Protein AF-A0A0L7KZE0-F1 (afdb_monomer_lite)

Secondary structure (DSSP, 8-state):
--HHHHHHHHHHHHHHHHHHHHHHHHHHHHHHHHHHHHHHHHHHHHTTTSSSTTGGGSS--BTTTTB--TTHHHHHHHHHHHHHHHHHHHHHHHHHHHHHHHHHHHHHHHHHHHHHHHHHHHHHHHSGGGSTT--PPP---

Foldseek 3Di:
DPPVVVLVVQLVVLVVQLVVLVVQLVVLVVQLCCLVVVLVVQQVVVCVPPVGPVVVLVDQPDPPVRDRSPCVVVVSVVSNVVSVVSSVVSVVSNVVSVVSNVVSVVVVVVVVVVVVVVVVVVVVVPDPVVVPPPDDDDDDD

Sequence (141 aa):
MFVYTATDSSFLSAFMEAVGCVVLCALAVSAAVIVTLGFMNWCQVIVMRFPSCEDAAGQDIDKKDKISTSSFYIEIGSVQFGAWASFATWVGLAVFSTLKVCRYHQLENIQVSMYRERQRLVNESGSPTAAEGRSTPPLAF

pLDDT: mean 79.88, std 15.05, range [42.09, 97.38]

Structure (mmCIF, N/CA/C/O backbone):
data_AF-A0A0L7KZE0-F1
#
_entry.id   AF-A0A0L7KZE0-F1
#
loop_
_atom_site.group_PDB
_atom_site.id
_atom_site.type_symbol
_atom_site.label_atom_id
_atom_site.label_alt_id
_atom_site.label_comp_id
_atom_site.label_asym_id
_atom_site.label_entity_id
_atom_site.label_seq_id
_atom_site.pdbx_PDB_ins_code
_atom_site.Cartn_x
_atom_site.Cartn_y
_atom_site.Cartn_z
_atom_site.occupancy
_atom_site.B_iso_or_equiv
_atom_site.auth_seq_id
_atom_site.auth_comp_id
_atom_site.auth_asym_id
_atom_site.auth_atom_id
_atom_site.pdbx_PDB_model_num
ATOM 1 N N . MET A 1 1 ? -35.326 4.196 20.171 1.00 42.09 1 MET A N 1
ATOM 2 C CA . MET A 1 1 ? -35.046 3.282 19.041 1.00 42.09 1 MET A CA 1
ATOM 3 C C . MET A 1 1 ? -33.948 3.793 18.088 1.00 42.09 1 MET A C 1
ATOM 5 O O . MET A 1 1 ? -33.783 3.210 17.037 1.00 42.09 1 MET A O 1
ATOM 9 N N . PHE A 1 2 ? -33.158 4.824 18.435 1.00 46.28 2 PHE A N 1
ATOM 10 C CA . PHE A 1 2 ? -32.080 5.336 17.559 1.00 46.28 2 PHE A CA 1
ATOM 11 C C . PHE A 1 2 ? -30.661 4.888 17.957 1.00 46.28 2 PHE A C 1
ATOM 13 O O . PHE A 1 2 ? -29.754 4.927 17.135 1.00 46.28 2 PHE A O 1
ATOM 20 N N . VAL A 1 3 ? -30.459 4.440 19.202 1.00 53.50 3 VAL A N 1
ATOM 21 C CA . VAL A 1 3 ? -29.119 4.101 19.718 1.00 53.50 3 VAL A CA 1
ATOM 22 C C . VAL A 1 3 ? -28.601 2.768 19.163 1.00 53.50 3 VAL A C 1
ATOM 24 O O . VAL A 1 3 ? -27.441 2.708 18.785 1.00 53.50 3 VAL A O 1
ATOM 27 N N . TYR A 1 4 ? -29.463 1.750 19.024 1.00 52.22 4 TYR A N 1
ATOM 28 C CA . TYR A 1 4 ? -29.083 0.434 18.478 1.00 52.22 4 TYR A CA 1
ATOM 29 C C . TYR A 1 4 ? -28.615 0.518 17.015 1.00 52.22 4 TYR A C 1
ATOM 31 O O . TYR A 1 4 ? -27.554 0.016 16.661 1.00 52.22 4 TYR A O 1
ATOM 39 N N . THR A 1 5 ? -29.347 1.255 16.174 1.00 52.56 5 THR A N 1
ATOM 40 C CA . THR A 1 5 ? -29.001 1.428 14.754 1.00 52.56 5 THR A CA 1
ATOM 41 C C . THR A 1 5 ? -27.677 2.177 14.557 1.00 52.56 5 THR A C 1
ATOM 43 O O . THR A 1 5 ? -26.962 1.905 13.594 1.00 52.56 5 THR A O 1
ATOM 46 N N . ALA A 1 6 ? -27.314 3.096 15.459 1.00 57.94 6 ALA A N 1
ATOM 47 C CA . ALA A 1 6 ? -26.064 3.854 15.369 1.00 57.94 6 ALA A CA 1
ATOM 48 C C . ALA A 1 6 ? -24.823 3.016 15.740 1.00 57.94 6 ALA A C 1
ATOM 50 O O . ALA A 1 6 ? -23.773 3.152 15.103 1.00 57.94 6 ALA A O 1
ATOM 51 N N . THR A 1 7 ? -24.935 2.131 16.737 1.00 60.00 7 THR A N 1
ATOM 52 C CA . THR A 1 7 ? -23.857 1.208 17.129 1.00 60.00 7 THR A CA 1
ATOM 53 C C . THR A 1 7 ? -23.633 0.115 16.088 1.00 60.00 7 THR A C 1
ATOM 55 O O . THR A 1 7 ? -22.490 -0.074 15.668 1.00 60.00 7 THR A O 1
ATOM 58 N N . ASP A 1 8 ? -24.703 -0.505 15.576 1.00 60.59 8 ASP A N 1
ATOM 59 C CA . ASP A 1 8 ? -24.611 -1.537 14.529 1.00 60.59 8 ASP A CA 1
ATOM 60 C C . ASP A 1 8 ? -23.996 -0.980 13.234 1.00 60.59 8 ASP A C 1
ATOM 62 O O . ASP A 1 8 ? -23.133 -1.606 12.614 1.00 60.59 8 ASP A O 1
ATOM 66 N N . SER A 1 9 ? -24.364 0.254 12.861 1.00 64.88 9 SER A N 1
ATOM 67 C CA . SER A 1 9 ? -23.802 0.937 11.685 1.00 64.88 9 SER A CA 1
ATOM 68 C C . SER A 1 9 ? -22.305 1.234 11.834 1.00 64.88 9 SER A C 1
ATOM 70 O O . SER A 1 9 ? -21.563 1.193 10.852 1.00 64.88 9 SER A O 1
ATOM 72 N N . SER A 1 10 ? -21.838 1.515 13.055 1.00 75.31 10 SER A N 1
ATOM 73 C CA . SER A 1 10 ? -20.428 1.829 13.322 1.00 75.31 10 SER A CA 1
ATOM 74 C C . SER A 1 10 ? -19.541 0.581 13.291 1.00 75.31 10 SER A C 1
ATOM 76 O O . SER A 1 10 ? -18.429 0.634 12.762 1.00 75.31 10 SER A O 1
ATOM 78 N N . PHE A 1 11 ? -20.039 -0.549 13.806 1.00 77.19 11 PHE A N 1
ATOM 79 C CA . PHE A 1 11 ? -19.333 -1.832 13.767 1.00 77.19 11 PHE A CA 1
ATOM 80 C C . PHE A 1 11 ? -19.233 -2.389 12.343 1.00 77.19 11 PHE A C 1
ATOM 82 O O . PHE A 1 11 ? -18.132 -2.699 11.890 1.00 77.19 11 PHE A O 1
ATOM 89 N N . LEU A 1 12 ? -20.353 -2.453 11.610 1.00 78.25 12 LEU A N 1
ATOM 90 C CA . LEU A 1 12 ? -20.367 -2.936 10.224 1.00 78.25 12 LEU A CA 1
ATOM 91 C C . LEU A 1 12 ? -19.482 -2.082 9.313 1.00 78.25 12 LEU A C 1
ATOM 93 O O . LEU A 1 12 ? -18.775 -2.625 8.469 1.00 78.25 12 LEU A O 1
ATOM 97 N N . SER A 1 13 ? -19.466 -0.762 9.511 1.00 82.81 13 SER A N 1
ATOM 98 C CA . SER A 1 13 ? -18.572 0.143 8.782 1.00 82.81 13 SER A CA 1
ATOM 99 C C . SER A 1 13 ? -17.094 -0.179 9.038 1.00 82.81 13 SER A C 1
ATOM 101 O O . SER A 1 13 ? -16.338 -0.372 8.089 1.00 82.81 13 SER A O 1
ATOM 103 N N . ALA A 1 14 ? -16.691 -0.338 10.305 1.00 84.12 14 ALA A N 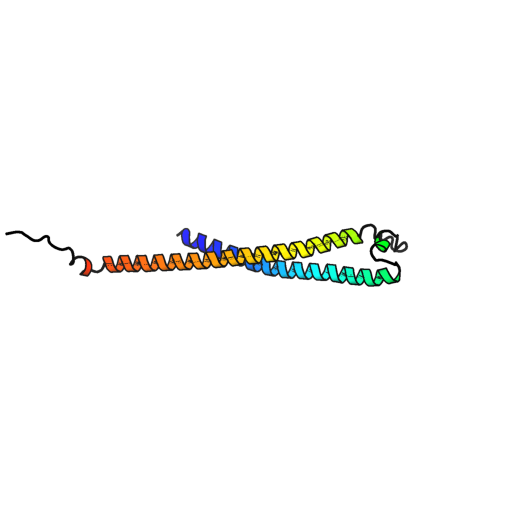1
ATOM 104 C CA . ALA A 1 14 ? -15.318 -0.714 10.652 1.00 84.12 14 ALA A CA 1
ATOM 105 C C . ALA A 1 14 ? -14.942 -2.114 10.127 1.00 84.12 14 ALA A C 1
ATOM 107 O O . ALA A 1 14 ? -13.828 -2.329 9.658 1.00 84.12 14 ALA A O 1
ATOM 108 N N . PHE A 1 15 ? -15.879 -3.063 10.145 1.00 82.19 15 PHE A N 1
ATOM 109 C CA . PHE A 1 15 ? -15.677 -4.395 9.579 1.00 82.19 15 PHE A CA 1
ATOM 110 C C . PHE A 1 15 ? -15.482 -4.355 8.055 1.00 82.19 15 PHE A C 1
ATOM 112 O O . PHE A 1 15 ? -14.531 -4.941 7.540 1.00 82.19 15 PHE A O 1
ATOM 119 N N . MET A 1 16 ? -16.333 -3.623 7.331 1.00 87.12 16 MET A N 1
ATOM 120 C CA . MET A 1 16 ? -16.205 -3.443 5.880 1.00 87.12 16 MET A CA 1
ATOM 121 C C . MET A 1 16 ? -14.905 -2.723 5.510 1.00 87.12 16 MET A C 1
ATOM 123 O O . MET A 1 16 ? -14.266 -3.082 4.524 1.00 87.12 16 MET A O 1
ATOM 127 N N . GLU A 1 17 ? -14.478 -1.756 6.323 1.00 88.88 17 GLU A N 1
ATOM 128 C CA . GLU A 1 17 ? -13.183 -1.089 6.186 1.00 88.88 17 GLU A CA 1
ATOM 129 C C . GLU A 1 17 ? -12.023 -2.081 6.371 1.00 88.88 17 GLU A C 1
ATOM 131 O O . GLU A 1 17 ? -11.093 -2.087 5.567 1.00 88.88 17 GLU A O 1
ATOM 136 N N . ALA A 1 18 ? -12.090 -2.976 7.365 1.00 87.69 18 ALA A N 1
ATOM 137 C CA . ALA A 1 18 ? -11.085 -4.024 7.563 1.00 87.69 18 ALA A CA 1
ATOM 138 C C . ALA A 1 18 ? -11.014 -4.995 6.370 1.00 87.69 18 ALA A C 1
ATOM 140 O O . ALA A 1 18 ? -9.927 -5.247 5.848 1.00 87.69 18 ALA A O 1
ATOM 141 N N . VAL A 1 19 ? -12.161 -5.498 5.897 1.00 90.81 19 VAL A N 1
ATOM 142 C CA . VAL A 1 19 ? -12.239 -6.388 4.722 1.00 90.81 19 VAL A CA 1
ATOM 143 C C . VAL A 1 19 ? -11.707 -5.684 3.471 1.00 90.81 19 VAL A C 1
ATOM 145 O O . VAL A 1 19 ? -10.905 -6.258 2.733 1.00 90.81 19 VAL A O 1
ATOM 148 N N . GLY A 1 20 ? -12.092 -4.422 3.261 1.00 92.25 20 GLY A N 1
ATOM 149 C CA . GLY A 1 20 ? -11.595 -3.594 2.166 1.00 92.25 20 GLY A CA 1
ATOM 150 C C . GLY A 1 20 ? -10.076 -3.423 2.210 1.00 92.25 20 GLY A C 1
ATOM 151 O O . GLY A 1 20 ? -9.415 -3.613 1.191 1.00 92.25 20 GLY A O 1
ATOM 152 N N . CYS A 1 21 ? -9.505 -3.160 3.390 1.00 93.00 21 CYS A N 1
ATOM 153 C CA . CYS A 1 21 ? -8.055 -3.061 3.560 1.00 93.00 21 CYS A CA 1
ATOM 154 C C . CYS A 1 21 ? -7.343 -4.374 3.213 1.00 93.00 21 CYS A C 1
ATOM 156 O O . CYS A 1 21 ? -6.299 -4.334 2.574 1.00 93.00 21 CYS A O 1
ATOM 158 N N . VAL A 1 22 ? -7.899 -5.539 3.568 1.00 91.38 22 VAL A N 1
ATOM 159 C CA . VAL A 1 22 ? -7.303 -6.844 3.217 1.00 91.38 22 VAL A CA 1
ATOM 160 C C . VAL A 1 22 ? -7.276 -7.057 1.703 1.00 91.38 22 VAL A C 1
ATOM 162 O O . VAL A 1 22 ? -6.242 -7.444 1.155 1.00 91.38 22 VAL A O 1
ATOM 165 N N . VAL A 1 23 ? -8.384 -6.774 1.014 1.00 95.12 23 VAL A N 1
ATOM 166 C CA . VAL A 1 23 ? -8.460 -6.904 -0.450 1.00 95.12 23 VAL A CA 1
ATOM 167 C C . VAL A 1 23 ? -7.484 -5.941 -1.127 1.00 95.12 23 VAL A C 1
ATOM 169 O O . VAL A 1 23 ? -6.733 -6.345 -2.013 1.00 95.12 23 VAL A O 1
ATOM 172 N N . LEU A 1 24 ? -7.444 -4.682 -0.687 1.00 94.94 24 LEU A N 1
ATOM 173 C CA . LEU A 1 24 ? -6.547 -3.675 -1.253 1.00 94.94 24 LEU A CA 1
ATOM 174 C C . LEU A 1 24 ? -5.076 -3.963 -0.936 1.00 94.94 24 LEU A C 1
ATOM 176 O O . LEU A 1 24 ? -4.238 -3.762 -1.808 1.00 94.94 24 LEU A O 1
ATOM 180 N N . CYS A 1 25 ? -4.757 -4.526 0.232 1.00 95.94 25 CYS A N 1
ATOM 181 C CA . CYS A 1 25 ? -3.431 -5.069 0.534 1.00 95.94 25 CYS A CA 1
ATOM 182 C C . CYS A 1 25 ? -3.025 -6.151 -0.472 1.00 95.94 25 CYS A C 1
ATOM 184 O O . CYS A 1 25 ? -1.916 -6.099 -1.001 1.00 95.94 25 CYS A O 1
ATOM 186 N N . ALA A 1 26 ? -3.910 -7.117 -0.750 1.00 95.00 26 ALA A N 1
ATOM 187 C CA . ALA A 1 26 ? -3.638 -8.204 -1.691 1.00 95.00 26 ALA A CA 1
ATOM 188 C C . ALA A 1 26 ? -3.413 -7.679 -3.120 1.00 95.00 26 ALA A C 1
ATOM 190 O O . ALA A 1 26 ? -2.476 -8.093 -3.805 1.00 95.00 26 ALA A O 1
ATOM 191 N N . LEU A 1 27 ? -4.227 -6.715 -3.554 1.00 96.06 27 LEU A N 1
ATOM 192 C CA . LEU A 1 27 ? -4.054 -6.064 -4.850 1.00 96.06 27 LEU A CA 1
ATOM 193 C C . LEU A 1 27 ? -2.760 -5.240 -4.898 1.00 96.06 27 LEU A C 1
ATOM 195 O O . LEU A 1 27 ? -1.988 -5.388 -5.843 1.00 96.06 27 LEU A O 1
ATOM 199 N N . ALA A 1 28 ? -2.472 -4.439 -3.871 1.00 95.88 28 ALA A N 1
ATOM 200 C CA . ALA A 1 28 ? -1.275 -3.604 -3.807 1.00 95.88 28 ALA A CA 1
ATOM 201 C C . ALA A 1 28 ? 0.014 -4.437 -3.807 1.00 95.88 28 ALA A C 1
ATOM 203 O O . ALA A 1 28 ? 0.935 -4.122 -4.557 1.00 95.88 28 ALA A O 1
ATOM 204 N N . VAL A 1 29 ? 0.073 -5.533 -3.036 1.00 96.81 29 VAL A N 1
ATOM 205 C CA . VAL A 1 29 ? 1.244 -6.424 -3.050 1.00 96.81 29 VAL A CA 1
ATOM 206 C C . VAL A 1 29 ? 1.383 -7.138 -4.392 1.00 96.81 29 VAL A C 1
ATOM 208 O O . VAL A 1 29 ? 2.493 -7.246 -4.905 1.00 96.81 29 VAL A O 1
ATOM 211 N N . SER A 1 30 ? 0.276 -7.562 -5.014 1.00 96.75 30 SER A N 1
ATOM 212 C CA . SER A 1 30 ? 0.329 -8.175 -6.345 1.00 96.75 30 SER A CA 1
ATOM 213 C C . SER A 1 30 ? 0.867 -7.197 -7.393 1.00 96.75 30 SER A C 1
ATOM 215 O O . SER A 1 30 ? 1.755 -7.556 -8.162 1.00 96.75 30 SER A O 1
ATOM 217 N N . ALA A 1 31 ? 0.416 -5.939 -7.364 1.00 96.44 31 ALA A N 1
ATOM 218 C CA . ALA A 1 31 ? 0.903 -4.887 -8.244 1.00 96.44 31 ALA A CA 1
ATOM 219 C C . ALA A 1 31 ? 2.389 -4.591 -7.997 1.00 96.44 31 ALA A C 1
ATOM 221 O O . ALA A 1 31 ? 3.160 -4.534 -8.952 1.00 96.44 31 ALA A O 1
ATOM 222 N N . ALA A 1 32 ? 2.812 -4.477 -6.734 1.00 96.88 32 ALA A N 1
ATOM 223 C CA . ALA A 1 32 ? 4.214 -4.269 -6.376 1.00 96.88 32 ALA A CA 1
ATOM 224 C C . ALA A 1 32 ? 5.108 -5.398 -6.912 1.00 96.88 32 ALA A C 1
ATOM 226 O O . ALA A 1 32 ? 6.131 -5.132 -7.538 1.00 96.88 32 ALA A O 1
ATOM 227 N N . VAL A 1 33 ? 4.686 -6.657 -6.753 1.00 97.38 33 VAL A N 1
ATOM 228 C CA . VAL A 1 33 ? 5.415 -7.823 -7.271 1.00 97.38 33 VAL A CA 1
ATOM 229 C C . VAL A 1 33 ? 5.460 -7.823 -8.799 1.00 97.38 33 VAL A C 1
ATOM 231 O O . VAL A 1 33 ? 6.532 -8.030 -9.363 1.00 97.38 33 VAL A O 1
ATOM 234 N N . ILE A 1 34 ? 4.340 -7.559 -9.481 1.00 96.88 34 ILE A N 1
ATOM 235 C CA . ILE A 1 34 ? 4.290 -7.504 -10.952 1.00 96.88 34 ILE A CA 1
ATOM 236 C C . ILE A 1 34 ? 5.248 -6.436 -11.485 1.00 96.88 34 ILE A C 1
ATOM 238 O O . ILE A 1 34 ? 6.021 -6.717 -12.400 1.00 96.88 34 ILE A O 1
ATOM 242 N N . VAL A 1 35 ? 5.237 -5.233 -10.906 1.00 95.88 35 VAL A N 1
ATOM 243 C CA . VAL A 1 35 ? 6.113 -4.137 -11.340 1.00 95.88 35 VAL A CA 1
ATOM 244 C C . VAL A 1 35 ? 7.577 -4.479 -11.064 1.00 95.88 35 VAL A C 1
ATOM 246 O O . VAL A 1 35 ? 8.404 -4.360 -11.965 1.00 95.88 35 VAL A O 1
ATOM 249 N N . THR A 1 36 ? 7.913 -4.943 -9.857 1.00 95.25 36 THR A N 1
ATOM 250 C CA . THR A 1 36 ? 9.302 -5.264 -9.495 1.00 95.25 36 THR A CA 1
ATOM 251 C C . THR A 1 36 ? 9.857 -6.425 -10.326 1.00 95.25 36 THR A C 1
ATOM 253 O O . THR A 1 36 ? 10.964 -6.323 -10.854 1.00 95.25 36 THR A O 1
ATOM 256 N N . LEU A 1 37 ? 9.101 -7.513 -10.507 1.00 96.06 37 LEU A N 1
ATOM 257 C CA . LEU A 1 37 ? 9.540 -8.650 -11.327 1.00 96.06 37 LEU A CA 1
ATOM 258 C C . LEU A 1 37 ? 9.576 -8.307 -12.819 1.00 96.06 37 LEU A C 1
ATOM 260 O O . LEU A 1 37 ? 10.510 -8.705 -13.514 1.00 96.06 37 LEU A O 1
ATOM 264 N N . GLY A 1 38 ? 8.597 -7.545 -13.310 1.00 93.31 38 GLY A N 1
ATOM 265 C CA . GLY A 1 38 ? 8.577 -7.061 -14.688 1.00 93.31 38 GLY A CA 1
ATOM 266 C C . GLY A 1 38 ? 9.795 -6.194 -14.998 1.00 93.31 38 GLY A C 1
ATOM 267 O O . GLY A 1 38 ? 10.459 -6.400 -16.014 1.00 93.31 38 GLY A O 1
ATOM 268 N N . PHE A 1 39 ? 10.148 -5.292 -14.080 1.00 91.50 39 PHE A N 1
ATOM 269 C CA . PHE A 1 39 ? 11.339 -4.458 -14.194 1.00 91.50 39 PHE A CA 1
ATOM 270 C C . PHE A 1 39 ? 12.637 -5.273 -14.139 1.00 91.50 39 PHE A C 1
ATOM 272 O O . PHE A 1 39 ? 13.530 -5.052 -14.955 1.00 91.50 39 PHE A O 1
ATOM 279 N N . MET A 1 40 ? 12.729 -6.259 -13.240 1.00 92.25 40 MET A N 1
ATOM 280 C CA . MET A 1 40 ? 13.868 -7.185 -13.178 1.00 92.25 40 MET A CA 1
ATOM 281 C C . MET A 1 40 ? 14.046 -7.941 -14.498 1.00 92.25 40 MET A C 1
ATOM 283 O O . MET A 1 40 ? 15.150 -7.980 -15.034 1.00 92.25 40 MET A O 1
ATOM 287 N N . ASN A 1 41 ? 12.967 -8.495 -15.058 1.00 93.31 41 ASN A N 1
ATOM 288 C CA . ASN A 1 41 ? 13.021 -9.217 -16.328 1.00 93.31 41 ASN A CA 1
ATOM 289 C C . ASN A 1 41 ? 13.437 -8.308 -17.493 1.00 93.31 41 ASN A C 1
ATOM 291 O O . ASN A 1 41 ? 14.295 -8.676 -18.291 1.00 93.31 41 ASN A O 1
ATOM 295 N N . TRP A 1 42 ? 12.869 -7.102 -17.567 1.00 88.56 42 TRP A N 1
ATOM 296 C CA . TRP A 1 42 ? 13.266 -6.108 -18.563 1.00 88.56 42 TRP A CA 1
ATOM 297 C C . TRP A 1 42 ? 14.757 -5.760 -18.449 1.00 88.56 42 TRP A C 1
ATOM 299 O O . TRP A 1 42 ? 15.482 -5.809 -19.440 1.00 88.56 42 TRP A O 1
ATOM 309 N N . CYS A 1 43 ? 15.234 -5.505 -17.229 1.00 89.19 43 CYS A N 1
ATOM 310 C CA . CYS A 1 43 ? 16.633 -5.207 -16.938 1.00 89.19 43 CYS A CA 1
ATOM 311 C C . CYS A 1 43 ? 17.575 -6.334 -17.401 1.00 89.19 43 CYS A C 1
ATOM 313 O O . CYS A 1 43 ? 18.576 -6.060 -18.060 1.00 89.19 43 CYS A O 1
ATOM 315 N N . GLN A 1 44 ? 17.228 -7.602 -17.142 1.00 91.44 44 GLN A N 1
ATOM 316 C CA . GLN A 1 44 ? 18.025 -8.760 -17.576 1.00 91.44 44 GLN A CA 1
ATOM 317 C C . GLN A 1 44 ? 18.186 -8.834 -19.101 1.00 91.44 44 GLN A C 1
ATOM 319 O O . GLN A 1 44 ? 19.268 -9.148 -19.590 1.00 91.44 44 GLN A O 1
ATOM 324 N N . VAL A 1 45 ? 17.132 -8.522 -19.860 1.00 88.19 45 VAL A N 1
ATOM 325 C CA . VAL A 1 45 ? 17.178 -8.516 -21.333 1.00 88.19 45 VAL A CA 1
ATOM 326 C C . VAL A 1 45 ? 17.989 -7.330 -21.853 1.00 88.19 45 VAL A C 1
ATOM 328 O O . VAL A 1 45 ? 18.799 -7.468 -22.766 1.00 88.19 45 VAL A O 1
ATOM 331 N N . ILE A 1 46 ? 17.804 -6.158 -21.253 1.00 85.12 46 ILE A N 1
ATOM 332 C CA . ILE A 1 46 ? 18.463 -4.921 -21.671 1.00 85.12 46 ILE A CA 1
ATOM 333 C C . ILE A 1 46 ? 19.975 -4.958 -21.443 1.00 85.12 46 ILE A C 1
ATOM 335 O O . ILE A 1 46 ? 20.735 -4.493 -22.298 1.00 85.12 46 ILE A O 1
ATOM 339 N N . VAL A 1 47 ? 20.425 -5.555 -20.337 1.00 88.12 47 VAL A N 1
ATOM 340 C CA . VAL A 1 47 ? 21.855 -5.660 -20.011 1.00 88.12 47 VAL A CA 1
ATOM 341 C C . VAL A 1 47 ? 22.617 -6.566 -20.996 1.00 88.12 47 VAL A C 1
ATOM 343 O O . VAL A 1 47 ? 23.833 -6.468 -21.130 1.00 88.12 47 VAL A O 1
ATOM 346 N N . MET A 1 48 ? 21.922 -7.393 -21.788 1.00 86.81 48 MET A N 1
ATOM 347 C CA . MET A 1 48 ? 22.558 -8.120 -22.898 1.00 86.81 48 MET A CA 1
ATOM 348 C C . MET A 1 48 ? 23.065 -7.181 -24.003 1.00 86.81 48 MET A C 1
ATOM 350 O O . MET A 1 48 ? 23.952 -7.550 -24.772 1.00 86.81 48 MET A O 1
ATOM 354 N N . ARG A 1 49 ? 22.492 -5.975 -24.109 1.00 82.00 49 ARG A N 1
ATOM 355 C CA . ARG A 1 49 ? 22.802 -4.993 -25.156 1.00 82.00 49 ARG A CA 1
ATOM 356 C C . ARG A 1 49 ? 23.519 -3.747 -24.636 1.00 82.00 49 ARG A C 1
ATOM 358 O O . ARG A 1 49 ? 24.262 -3.135 -25.410 1.00 82.00 49 ARG A O 1
ATOM 365 N N . PHE A 1 50 ? 23.301 -3.379 -23.377 1.00 82.31 50 PHE A N 1
ATOM 366 C CA . PHE A 1 50 ? 23.874 -2.206 -22.715 1.00 82.31 50 PHE A CA 1
ATOM 367 C C . PHE A 1 50 ? 24.584 -2.616 -21.418 1.00 82.31 50 PHE A C 1
ATOM 369 O O . PHE A 1 50 ? 24.151 -3.559 -20.770 1.00 82.31 50 PHE A O 1
ATOM 376 N N . PRO A 1 51 ? 25.660 -1.929 -21.001 1.00 82.31 51 PRO A N 1
ATOM 377 C CA . PRO A 1 51 ? 26.389 -2.285 -19.781 1.00 82.31 51 PRO A CA 1
ATOM 378 C C . PRO A 1 51 ? 25.551 -2.118 -18.503 1.00 82.31 51 PRO A C 1
ATOM 380 O O . PRO A 1 51 ? 25.814 -2.794 -17.510 1.00 82.31 51 PRO A O 1
ATOM 383 N N . SER A 1 52 ? 24.529 -1.259 -18.524 1.00 82.06 52 SER A N 1
ATOM 384 C CA . SER A 1 52 ? 23.557 -1.118 -17.444 1.00 82.06 52 SER A CA 1
ATOM 385 C C . SER A 1 52 ? 22.142 -0.874 -17.983 1.00 82.06 52 SER A C 1
ATOM 387 O O . SER A 1 52 ? 21.940 -0.473 -19.131 1.00 82.06 52 SER A O 1
ATOM 389 N N . CYS A 1 53 ? 21.148 -1.128 -17.134 1.00 83.12 53 CYS A N 1
ATOM 390 C CA . CYS A 1 53 ? 19.732 -0.902 -17.432 1.00 83.12 53 CYS A CA 1
ATOM 391 C C . CYS A 1 53 ? 19.336 0.586 -17.363 1.00 83.12 53 CYS A C 1
ATOM 393 O O . CYS A 1 53 ? 18.372 1.002 -18.004 1.00 83.12 53 CYS A O 1
ATOM 395 N N . GLU A 1 54 ? 20.119 1.401 -16.656 1.00 80.94 54 GLU A N 1
ATOM 396 C CA . GLU A 1 54 ? 19.947 2.854 -16.614 1.00 80.94 54 GLU A CA 1
ATOM 397 C C . GLU A 1 54 ? 20.419 3.508 -17.923 1.00 80.94 54 GLU A C 1
ATOM 399 O O . GLU A 1 54 ? 19.709 4.337 -18.493 1.00 80.94 54 GLU A O 1
ATOM 404 N N . ASP A 1 55 ? 21.549 3.054 -18.479 1.00 73.06 55 ASP A N 1
ATOM 405 C CA . ASP A 1 55 ? 22.110 3.578 -19.739 1.00 73.06 55 ASP A CA 1
ATOM 406 C C . ASP A 1 55 ? 21.183 3.350 -20.944 1.00 73.06 55 ASP A C 1
ATOM 408 O O . ASP A 1 55 ? 21.154 4.125 -21.903 1.00 73.06 55 ASP A O 1
ATOM 412 N N . ALA A 1 56 ? 20.379 2.294 -20.871 1.00 67.62 56 ALA A N 1
ATOM 413 C CA . ALA A 1 56 ? 19.355 1.947 -21.841 1.00 67.62 56 ALA A CA 1
ATOM 414 C C . ALA A 1 56 ? 18.168 2.931 -21.873 1.00 67.62 56 ALA A C 1
ATOM 416 O O . ALA A 1 56 ? 17.474 3.045 -22.883 1.00 67.62 56 ALA A O 1
ATOM 417 N N . ALA A 1 57 ? 17.936 3.684 -20.798 1.00 66.31 57 ALA A N 1
ATOM 418 C CA . ALA A 1 57 ? 16.922 4.733 -20.791 1.00 66.31 57 ALA A CA 1
ATOM 419 C C . ALA A 1 57 ? 17.395 6.009 -21.511 1.00 66.31 57 ALA A C 1
ATOM 421 O O . ALA A 1 57 ? 16.565 6.815 -21.912 1.00 66.31 57 ALA A O 1
ATOM 422 N N . GLY A 1 58 ? 18.704 6.217 -21.695 1.00 61.38 58 GLY A N 1
ATOM 423 C CA . GLY A 1 58 ? 19.260 7.410 -22.353 1.00 61.38 58 GLY A CA 1
ATOM 424 C C . GLY A 1 58 ? 19.576 7.242 -23.844 1.00 61.38 58 GLY A C 1
ATOM 425 O O . GLY A 1 58 ? 19.949 8.209 -24.509 1.00 61.38 58 GLY A O 1
ATOM 426 N N . GLN A 1 59 ? 19.473 6.024 -24.375 1.00 61.34 59 GLN A N 1
ATOM 427 C CA . GLN A 1 59 ? 19.820 5.686 -25.755 1.00 61.34 59 GLN A CA 1
ATOM 428 C C . GLN A 1 59 ? 18.561 5.275 -26.525 1.00 61.34 59 GLN A C 1
ATOM 430 O O . GLN A 1 59 ? 17.679 4.622 -25.982 1.00 61.34 59 GLN A O 1
ATOM 435 N N . ASP A 1 60 ? 18.478 5.647 -27.800 1.00 64.12 60 ASP A N 1
ATOM 436 C CA . ASP A 1 60 ? 17.356 5.312 -28.686 1.00 64.12 60 ASP A CA 1
ATOM 437 C C . ASP A 1 60 ? 17.439 3.816 -29.060 1.00 64.12 60 ASP A C 1
ATOM 439 O O . ASP A 1 60 ? 18.082 3.436 -30.046 1.00 64.12 60 ASP A O 1
ATOM 443 N N . ILE A 1 61 ? 16.906 2.952 -28.185 1.00 63.62 61 ILE A N 1
ATOM 444 C CA . ILE A 1 61 ? 17.038 1.486 -28.273 1.00 63.62 61 ILE A CA 1
ATOM 445 C C . ILE A 1 61 ? 16.317 0.934 -29.495 1.00 63.62 61 ILE A C 1
ATOM 447 O O . ILE A 1 61 ? 16.787 -0.038 -30.090 1.00 63.62 61 ILE A O 1
ATOM 451 N N . ASP A 1 62 ? 15.215 1.568 -29.894 1.00 63.22 62 ASP A N 1
ATOM 452 C CA . ASP A 1 62 ? 14.372 1.069 -30.967 1.00 63.22 62 ASP A CA 1
ATOM 453 C C . ASP A 1 62 ? 14.021 2.140 -32.004 1.00 63.22 62 ASP A C 1
ATOM 455 O O . ASP A 1 62 ? 12.934 2.722 -32.041 1.00 63.22 62 ASP A O 1
ATOM 459 N N . LYS A 1 63 ? 14.963 2.347 -32.930 1.00 62.81 63 LYS A N 1
ATOM 460 C CA . LYS A 1 63 ? 14.749 3.177 -34.123 1.00 62.81 63 LYS A CA 1
ATOM 461 C C . LYS A 1 63 ? 13.746 2.572 -35.110 1.00 62.81 63 LYS A C 1
ATOM 463 O O . LYS A 1 63 ? 13.309 3.284 -36.015 1.00 62.81 63 LYS A O 1
ATOM 468 N N . LYS A 1 64 ? 13.425 1.277 -34.999 1.00 63.34 64 LYS A N 1
ATOM 469 C CA . LYS A 1 64 ? 12.572 0.566 -35.961 1.00 63.34 64 LYS A CA 1
ATOM 470 C C . LYS A 1 6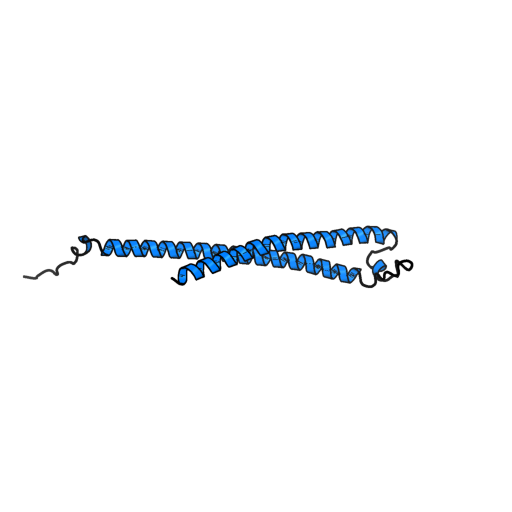4 ? 11.098 0.707 -35.589 1.00 63.34 64 LYS A C 1
ATOM 472 O O . LYS A 1 64 ? 10.302 1.027 -36.470 1.00 63.34 64 LYS A O 1
ATOM 477 N N . ASP A 1 65 ? 10.784 0.604 -34.299 1.00 65.00 65 ASP A N 1
ATOM 478 C CA . ASP A 1 65 ? 9.419 0.750 -33.780 1.00 65.00 65 ASP A CA 1
ATOM 479 C C . ASP A 1 65 ? 9.126 2.160 -33.220 1.00 65.00 65 ASP A C 1
ATOM 481 O O . ASP A 1 65 ? 7.997 2.450 -32.823 1.00 65.00 65 ASP A O 1
ATOM 485 N N . LYS A 1 66 ? 10.108 3.081 -33.258 1.00 66.44 66 LYS A N 1
ATOM 486 C CA . LYS A 1 66 ? 10.016 4.476 -32.765 1.00 66.44 66 LYS A CA 1
ATOM 487 C C . LYS A 1 66 ? 9.575 4.573 -31.297 1.00 66.44 66 LYS A C 1
ATOM 489 O O . LYS A 1 66 ? 8.845 5.494 -30.921 1.00 66.44 66 LYS A O 1
ATOM 494 N N . ILE A 1 67 ? 10.005 3.630 -30.462 1.00 65.00 67 ILE A N 1
ATOM 495 C CA . ILE A 1 67 ? 9.680 3.619 -29.034 1.00 65.00 67 ILE A CA 1
ATOM 496 C C . ILE A 1 67 ? 10.793 4.350 -28.281 1.00 65.00 67 ILE A C 1
ATOM 498 O O . ILE A 1 67 ? 11.904 3.842 -28.153 1.00 65.00 67 ILE A O 1
ATOM 502 N N . SER A 1 68 ? 10.484 5.540 -27.756 1.00 69.19 68 SER A N 1
ATOM 503 C CA . SER A 1 68 ? 11.396 6.259 -26.862 1.00 69.19 68 SER A CA 1
ATOM 504 C C . SER A 1 68 ? 11.308 5.680 -25.451 1.00 69.19 68 SER A C 1
ATOM 506 O O . SER A 1 68 ? 10.274 5.793 -24.795 1.00 69.19 68 SER A O 1
ATOM 508 N N . THR A 1 69 ? 12.401 5.097 -24.963 1.00 73.81 69 THR A N 1
ATOM 509 C CA . THR A 1 69 ? 12.560 4.645 -23.568 1.00 73.81 69 THR A CA 1
ATOM 510 C C . THR A 1 69 ? 13.126 5.734 -22.652 1.00 73.81 69 THR A C 1
ATOM 512 O O . THR A 1 69 ? 13.456 5.458 -21.496 1.00 73.81 69 THR A O 1
ATOM 515 N N . SER A 1 70 ? 13.205 6.980 -23.138 1.00 71.75 70 SER A N 1
ATOM 516 C CA . SER A 1 70 ? 13.655 8.140 -22.365 1.00 71.75 70 SER A CA 1
ATOM 517 C C . SER A 1 70 ? 12.899 8.242 -21.042 1.00 71.75 70 SER A C 1
ATOM 519 O O . SER A 1 70 ? 11.672 8.323 -21.044 1.00 71.75 70 SER A O 1
ATOM 521 N N . SER A 1 71 ? 13.629 8.243 -19.926 1.00 77.75 71 SER A N 1
ATOM 522 C CA . SER A 1 71 ? 13.100 8.326 -18.551 1.00 77.75 71 SER A CA 1
ATOM 523 C C . SER A 1 71 ? 12.393 7.081 -18.005 1.00 77.75 71 SER A C 1
ATOM 525 O O . SER A 1 71 ? 12.040 7.075 -16.827 1.00 77.75 71 SER A O 1
ATOM 527 N N . PHE A 1 72 ? 12.252 5.999 -18.780 1.00 83.00 72 PHE A N 1
ATOM 528 C CA . PHE A 1 72 ? 11.562 4.777 -18.335 1.00 83.00 72 PHE A CA 1
ATOM 529 C C . PHE A 1 72 ? 12.105 4.229 -17.004 1.00 83.00 72 PHE A C 1
ATOM 531 O O . PHE A 1 72 ? 11.332 3.832 -16.134 1.00 83.00 72 PHE A O 1
ATOM 538 N N . TYR A 1 73 ? 13.428 4.263 -16.817 1.00 85.12 73 TYR A N 1
ATOM 539 C CA . TYR A 1 73 ? 14.087 3.803 -15.592 1.00 85.12 73 TYR A CA 1
ATOM 540 C C . TYR A 1 73 ? 13.623 4.569 -14.339 1.00 85.12 73 TYR A C 1
ATOM 542 O O . TYR A 1 73 ? 13.280 3.956 -13.327 1.00 85.12 73 TYR A O 1
ATOM 550 N N . ILE A 1 74 ? 13.554 5.904 -14.417 1.00 88.12 74 ILE A N 1
ATOM 551 C CA . ILE A 1 74 ? 13.122 6.758 -13.298 1.00 88.12 74 ILE A CA 1
ATOM 552 C C . ILE A 1 74 ? 11.621 6.597 -13.045 1.00 88.12 74 ILE A C 1
ATOM 554 O O . ILE A 1 74 ? 11.206 6.448 -11.896 1.00 88.12 74 ILE A O 1
ATOM 558 N N . GLU A 1 75 ? 10.812 6.581 -14.105 1.00 90.56 75 GLU A N 1
ATOM 559 C CA . GLU A 1 75 ? 9.357 6.435 -13.996 1.00 90.56 75 GLU A CA 1
ATOM 560 C C . GLU A 1 75 ? 8.975 5.104 -13.335 1.00 90.56 75 GLU A C 1
ATOM 562 O O . GLU A 1 75 ? 8.199 5.074 -12.380 1.00 90.56 75 GLU A O 1
ATOM 567 N N . ILE A 1 76 ? 9.585 3.992 -13.757 1.00 90.75 76 ILE A N 1
ATOM 568 C CA . ILE A 1 76 ? 9.356 2.686 -13.126 1.00 90.75 76 ILE A CA 1
ATOM 569 C C . ILE A 1 76 ? 9.876 2.652 -11.685 1.00 90.75 76 ILE A C 1
ATOM 571 O O . ILE A 1 76 ? 9.244 2.033 -10.827 1.00 90.75 76 ILE A O 1
ATOM 575 N N . GLY A 1 77 ? 10.985 3.332 -11.380 1.00 91.56 77 GLY A N 1
ATOM 576 C CA . GLY A 1 77 ? 11.452 3.517 -10.003 1.00 91.56 77 GLY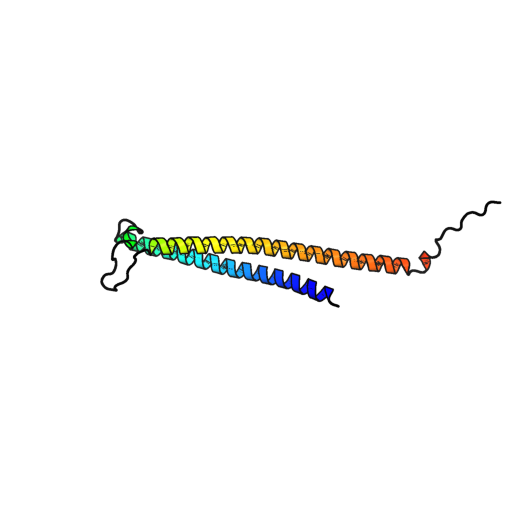 A CA 1
ATOM 577 C C . GLY A 1 77 ? 10.394 4.176 -9.107 1.00 91.56 77 GLY A C 1
ATOM 578 O O . GLY A 1 77 ? 10.086 3.662 -8.028 1.00 91.56 77 GLY A O 1
ATOM 579 N N . SER A 1 78 ? 9.766 5.251 -9.586 1.00 94.44 78 SER A N 1
ATOM 580 C CA . SER A 1 78 ? 8.656 5.927 -8.903 1.00 94.44 78 SER A CA 1
ATOM 581 C C . SER A 1 78 ? 7.436 5.022 -8.727 1.00 94.44 78 SER A C 1
ATOM 583 O O . SER A 1 78 ? 6.844 4.990 -7.646 1.00 94.44 78 SER A O 1
ATOM 585 N N . VAL A 1 79 ? 7.077 4.238 -9.750 1.00 95.25 79 VAL A N 1
ATOM 586 C CA . VAL A 1 79 ? 5.962 3.278 -9.668 1.00 95.25 79 VAL A CA 1
ATOM 587 C C . VAL A 1 79 ? 6.246 2.187 -8.631 1.00 95.25 79 VAL A C 1
ATOM 589 O O . VAL A 1 79 ? 5.361 1.861 -7.841 1.00 95.25 79 VAL A O 1
ATOM 592 N N . GLN A 1 80 ? 7.471 1.653 -8.575 1.00 95.00 80 GLN A N 1
ATOM 593 C CA . GLN A 1 80 ? 7.869 0.669 -7.561 1.00 95.00 80 GLN A CA 1
ATOM 594 C C . GLN A 1 80 ? 7.749 1.241 -6.148 1.00 95.00 80 GLN A C 1
ATOM 596 O O . GLN A 1 80 ? 7.117 0.626 -5.288 1.00 95.00 80 GLN A O 1
ATOM 601 N N . PHE A 1 81 ? 8.310 2.432 -5.917 1.00 95.88 81 PHE A N 1
ATOM 602 C CA . PHE A 1 81 ? 8.199 3.109 -4.627 1.00 95.88 81 PHE A CA 1
ATOM 603 C C . PHE A 1 81 ? 6.734 3.344 -4.243 1.00 95.88 81 PHE A C 1
ATOM 605 O O . PHE A 1 81 ? 6.325 3.007 -3.133 1.00 95.88 81 PHE A O 1
ATOM 612 N N . GLY A 1 82 ? 5.924 3.854 -5.175 1.00 96.38 82 GLY A N 1
ATOM 613 C CA . GLY A 1 82 ? 4.501 4.103 -4.962 1.00 96.38 82 GLY A CA 1
ATOM 614 C C . GLY A 1 82 ? 3.711 2.836 -4.629 1.00 96.38 82 GLY A C 1
ATOM 615 O O . GLY A 1 82 ? 2.899 2.849 -3.704 1.00 96.38 82 GLY A O 1
ATOM 616 N N . ALA A 1 83 ? 3.975 1.724 -5.322 1.00 96.38 83 ALA A N 1
ATOM 617 C CA . ALA A 1 83 ? 3.302 0.451 -5.074 1.00 96.38 83 ALA A CA 1
ATOM 618 C C . ALA A 1 83 ? 3.632 -0.113 -3.680 1.00 96.38 83 ALA A C 1
ATOM 620 O O . ALA A 1 83 ? 2.725 -0.473 -2.926 1.00 96.38 83 ALA A O 1
ATOM 621 N N . TRP A 1 84 ? 4.913 -0.123 -3.297 1.00 97.12 84 TRP A N 1
ATOM 622 C CA . TRP A 1 84 ? 5.342 -0.581 -1.971 1.00 97.12 84 TRP A CA 1
ATOM 623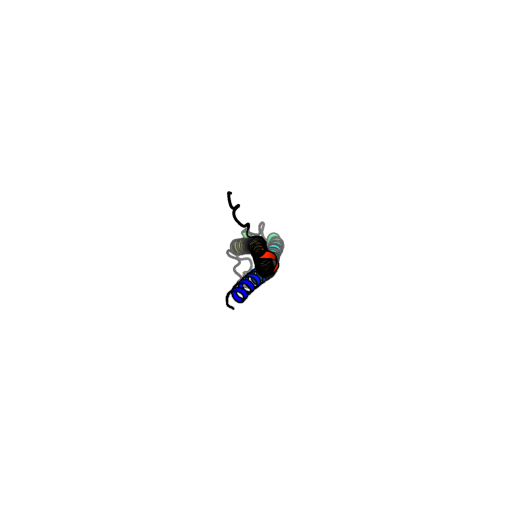 C C . TRP A 1 84 ? 4.864 0.342 -0.842 1.00 97.12 84 TRP A C 1
ATOM 625 O O . TRP A 1 84 ? 4.418 -0.141 0.201 1.00 97.12 84 TRP A O 1
ATOM 635 N N . ALA A 1 85 ? 4.884 1.661 -1.050 1.00 97.00 85 ALA A N 1
ATOM 636 C CA . ALA A 1 85 ? 4.358 2.632 -0.092 1.00 97.00 85 ALA A CA 1
ATOM 637 C C . ALA A 1 85 ? 2.837 2.498 0.087 1.00 97.00 85 ALA A C 1
ATOM 639 O O . ALA A 1 85 ? 2.332 2.544 1.213 1.00 97.00 85 ALA A O 1
ATOM 640 N N . SER A 1 86 ? 2.099 2.280 -1.006 1.00 95.62 86 SER A N 1
ATOM 641 C CA . SER A 1 86 ? 0.662 2.006 -0.955 1.00 95.62 86 SER A CA 1
ATOM 642 C C . SER A 1 86 ? 0.376 0.735 -0.159 1.00 95.62 86 SER A C 1
ATOM 644 O O . SER A 1 86 ? -0.440 0.770 0.760 1.00 95.62 86 SER A O 1
ATOM 646 N N . PHE A 1 87 ? 1.103 -0.355 -0.427 1.00 95.62 87 PHE A N 1
ATOM 647 C CA . PHE A 1 87 ? 0.986 -1.592 0.345 1.00 95.62 87 PHE A CA 1
ATOM 648 C C . PHE A 1 87 ? 1.221 -1.361 1.848 1.00 95.62 87 PHE A C 1
ATOM 650 O O . PHE A 1 87 ? 0.384 -1.747 2.663 1.00 95.62 87 PHE A O 1
ATOM 657 N N . ALA A 1 88 ? 2.298 -0.663 2.222 1.00 95.50 88 ALA A N 1
ATOM 658 C CA . ALA A 1 88 ? 2.579 -0.333 3.621 1.00 95.50 88 ALA A CA 1
ATOM 659 C C . ALA A 1 88 ? 1.454 0.500 4.269 1.00 95.50 88 ALA A C 1
ATOM 661 O O . ALA A 1 88 ? 1.082 0.262 5.420 1.00 95.50 88 ALA A O 1
ATOM 662 N N . THR A 1 89 ? 0.868 1.436 3.518 1.00 95.06 89 THR A N 1
ATOM 663 C CA . THR A 1 89 ? -0.259 2.260 3.981 1.00 95.06 89 THR A CA 1
ATOM 664 C C . THR A 1 89 ? -1.501 1.410 4.247 1.00 95.06 89 THR A C 1
ATOM 666 O O . THR A 1 89 ? -2.128 1.553 5.297 1.00 95.06 89 THR A O 1
ATOM 669 N N . TRP A 1 90 ? -1.832 0.483 3.345 1.00 94.81 90 TRP A N 1
ATOM 670 C CA . TRP A 1 90 ? -2.971 -0.423 3.517 1.00 94.81 90 TRP A CA 1
ATOM 671 C C . TRP A 1 90 ? -2.793 -1.374 4.700 1.00 94.81 90 TRP A C 1
ATOM 673 O O . TRP A 1 90 ? -3.751 -1.616 5.434 1.00 94.81 90 TRP A O 1
ATOM 683 N N . VAL A 1 91 ? -1.569 -1.849 4.951 1.00 93.00 91 VAL A N 1
ATOM 684 C CA . VAL A 1 91 ? -1.254 -2.634 6.155 1.00 93.00 91 VAL A CA 1
ATOM 685 C C . VAL A 1 91 ? -1.489 -1.802 7.416 1.00 93.00 91 VAL A C 1
ATOM 687 O O . VAL A 1 91 ? -2.127 -2.276 8.355 1.00 93.00 91 VAL A O 1
ATOM 690 N N . GLY A 1 92 ? -1.039 -0.544 7.429 1.00 92.75 92 GLY A N 1
ATOM 691 C CA . GLY A 1 92 ? -1.298 0.378 8.536 1.00 92.75 92 GLY A CA 1
ATOM 692 C C . GLY A 1 92 ? -2.795 0.575 8.791 1.00 92.75 92 GLY A C 1
ATOM 693 O O . GLY A 1 92 ? -3.257 0.414 9.922 1.00 92.75 92 GLY A O 1
ATOM 694 N N . LEU A 1 93 ? -3.571 0.852 7.740 1.00 91.69 93 LEU A N 1
ATOM 695 C CA . LEU A 1 93 ? -5.028 0.998 7.829 1.00 91.69 93 LEU A CA 1
ATOM 696 C C . LEU A 1 93 ? -5.712 -0.282 8.325 1.00 91.69 93 LEU A C 1
ATOM 698 O O . LEU A 1 93 ? -6.602 -0.201 9.171 1.00 91.69 93 LEU A O 1
ATOM 702 N N . ALA A 1 94 ? -5.262 -1.461 7.887 1.00 89.94 94 ALA A N 1
ATOM 703 C CA . ALA A 1 94 ? -5.783 -2.739 8.369 1.00 89.94 94 ALA A CA 1
ATOM 704 C C . ALA A 1 94 ? -5.574 -2.910 9.885 1.00 89.94 94 ALA A C 1
ATOM 706 O O . ALA A 1 94 ? -6.490 -3.343 10.591 1.00 89.94 94 ALA A O 1
ATOM 707 N N . VAL A 1 95 ? -4.405 -2.518 10.408 1.00 90.69 95 VAL A N 1
ATOM 708 C CA . VAL A 1 95 ? -4.122 -2.539 11.853 1.00 90.69 95 VAL A CA 1
ATOM 709 C C . VAL A 1 95 ? -5.045 -1.574 12.597 1.00 90.69 95 VAL A C 1
ATOM 711 O O . VAL A 1 95 ? -5.701 -1.979 13.559 1.00 90.69 95 VAL A O 1
ATOM 714 N N . PHE A 1 96 ? -5.152 -0.319 12.146 1.00 89.81 96 PHE A N 1
ATOM 715 C CA . PHE A 1 96 ? -6.030 0.671 12.782 1.00 89.81 96 PHE A CA 1
ATOM 716 C C . PHE A 1 96 ? -7.501 0.246 12.760 1.00 89.81 96 PHE A C 1
ATOM 718 O O . PHE A 1 96 ? -8.188 0.361 13.778 1.00 89.81 96 PHE A O 1
ATOM 725 N N . SER A 1 97 ? -7.971 -0.294 11.638 1.00 88.56 97 SER A N 1
ATOM 726 C CA . SER A 1 97 ? -9.331 -0.808 11.501 1.00 88.56 97 SER A CA 1
ATOM 727 C C . SER A 1 97 ? -9.583 -1.996 12.436 1.00 88.56 97 SER A C 1
ATOM 729 O O . SER A 1 97 ? -10.577 -2.019 13.160 1.00 88.56 97 SER A O 1
ATOM 731 N N . THR A 1 98 ? -8.631 -2.926 12.551 1.00 84.75 98 THR A N 1
ATOM 732 C CA . THR A 1 98 ? -8.732 -4.055 13.493 1.00 84.75 98 THR A CA 1
ATOM 733 C C . THR A 1 98 ? -8.812 -3.573 14.942 1.00 84.75 98 THR A C 1
ATOM 735 O O . THR A 1 98 ? -9.669 -4.021 15.705 1.00 84.75 98 THR A O 1
ATOM 738 N N . LEU A 1 99 ? -7.975 -2.605 15.331 1.00 87.94 99 LEU A N 1
ATOM 739 C CA . LEU A 1 99 ? -8.032 -2.002 16.667 1.00 87.94 99 LEU A CA 1
ATOM 740 C C . LEU A 1 99 ? -9.383 -1.322 16.929 1.00 87.94 99 LEU A C 1
ATOM 742 O O . LEU A 1 99 ? -9.924 -1.430 18.033 1.00 87.94 99 LEU A O 1
ATOM 746 N N . LYS A 1 100 ? -9.940 -0.647 15.918 1.00 87.19 100 LYS A N 1
ATOM 747 C CA . LYS A 1 100 ? -11.257 -0.004 15.970 1.00 87.19 100 LYS A CA 1
ATOM 748 C C . LYS A 1 100 ? -12.376 -1.034 16.154 1.00 87.19 100 LYS A C 1
ATOM 750 O O . LYS A 1 100 ? -13.201 -0.858 17.049 1.00 87.19 100 LYS A O 1
ATOM 755 N N . VAL A 1 101 ? -12.362 -2.138 15.407 1.00 84.69 101 VAL A N 1
ATOM 756 C CA . VAL A 1 101 ? -13.310 -3.257 15.568 1.00 84.69 101 VAL A CA 1
ATOM 757 C C . VAL A 1 101 ? -13.216 -3.863 16.973 1.00 84.69 101 VAL A C 1
ATOM 759 O O . VAL A 1 101 ? -14.236 -4.009 17.645 1.00 84.69 101 VAL A O 1
ATOM 762 N N . CYS A 1 102 ? -12.004 -4.130 17.472 1.00 83.75 102 CYS A N 1
ATOM 763 C CA . CYS A 1 102 ? -11.797 -4.639 18.831 1.00 83.75 102 CYS A CA 1
ATOM 764 C C . CYS A 1 102 ? -12.354 -3.684 19.896 1.00 83.75 102 CYS A C 1
ATOM 766 O O . CYS A 1 102 ? -13.003 -4.123 20.844 1.00 83.75 102 CYS A O 1
ATOM 768 N N . ARG A 1 103 ? -12.132 -2.372 19.746 1.00 84.38 103 ARG A N 1
ATOM 769 C CA . ARG A 1 103 ? -12.679 -1.351 20.656 1.00 84.38 103 ARG A CA 1
ATOM 770 C C . ARG A 1 103 ? -14.206 -1.343 20.643 1.00 84.38 103 ARG A C 1
ATOM 772 O O . ARG A 1 103 ? -14.801 -1.308 21.716 1.00 84.38 103 ARG A O 1
ATOM 779 N N . TYR A 1 104 ? -14.831 -1.405 19.467 1.00 81.31 104 TYR A N 1
ATOM 780 C CA . TYR A 1 104 ? -16.291 -1.459 19.363 1.00 81.31 104 TYR A CA 1
ATOM 781 C C . TYR A 1 104 ? -16.868 -2.719 20.006 1.00 81.31 104 TYR A C 1
ATOM 783 O O . TYR A 1 104 ? -17.805 -2.610 20.791 1.00 81.31 104 TYR A O 1
ATOM 791 N N . HIS A 1 105 ? -16.247 -3.877 19.782 1.00 81.81 105 HIS A N 1
ATOM 792 C CA . HIS A 1 105 ? -16.668 -5.127 20.414 1.00 81.81 105 HIS A CA 1
ATOM 793 C C . HIS A 1 105 ? -16.587 -5.061 21.953 1.00 81.81 105 HIS A C 1
ATOM 795 O O . HIS A 1 105 ? -17.471 -5.543 22.660 1.00 81.81 105 HIS A O 1
ATOM 801 N N . GLN A 1 106 ? -15.540 -4.440 22.510 1.00 81.94 106 GLN A N 1
ATOM 802 C CA . GLN A 1 106 ? -15.431 -4.245 23.963 1.00 81.94 106 GLN A CA 1
ATOM 803 C C . GLN A 1 106 ? -16.511 -3.295 24.504 1.00 81.94 106 GLN A C 1
ATOM 805 O O . GLN A 1 106 ? -17.083 -3.552 25.563 1.00 81.94 106 GLN A O 1
ATOM 810 N N . LEU A 1 107 ? -16.816 -2.213 23.780 1.00 78.50 107 LEU A N 1
ATOM 811 C CA . LEU A 1 107 ? -17.869 -1.268 24.164 1.00 78.50 107 LEU A CA 1
ATOM 812 C C . LEU A 1 107 ? -19.252 -1.924 24.177 1.00 78.50 107 LEU A C 1
ATOM 814 O O . LEU A 1 107 ? -20.025 -1.688 25.105 1.00 78.50 107 LEU A O 1
ATOM 818 N N . GLU A 1 108 ? -19.543 -2.766 23.190 1.00 78.62 108 GLU A N 1
ATOM 819 C CA . GLU A 1 108 ? -20.801 -3.508 23.118 1.00 78.62 108 GLU A CA 1
ATOM 820 C C . GLU A 1 108 ? -20.960 -4.452 24.319 1.00 78.62 108 GLU A C 1
ATOM 822 O O . GLU A 1 108 ? -21.978 -4.416 25.015 1.00 78.62 108 GLU A O 1
ATOM 827 N N . ASN A 1 109 ? -19.905 -5.197 24.669 1.00 81.06 109 ASN A N 1
ATOM 828 C CA . ASN A 1 109 ? -19.900 -6.054 25.857 1.00 81.06 109 ASN A CA 1
ATOM 829 C C . ASN A 1 109 ? -20.174 -5.281 27.162 1.00 81.06 109 ASN A C 1
ATOM 831 O O . ASN A 1 109 ? -20.914 -5.768 28.022 1.00 81.06 109 ASN A O 1
ATOM 835 N N . ILE A 1 110 ? -19.612 -4.076 27.319 1.00 77.12 110 ILE A N 1
ATOM 836 C CA . ILE A 1 110 ? -19.836 -3.223 28.502 1.00 77.12 110 ILE A CA 1
ATOM 837 C C . ILE A 1 110 ? -21.277 -2.694 28.545 1.00 77.12 110 ILE A C 1
ATOM 839 O O . ILE A 1 110 ? -21.885 -2.618 29.613 1.00 77.12 110 ILE A O 1
ATOM 843 N N . GLN A 1 111 ? -21.856 -2.333 27.398 1.00 80.19 111 GLN A N 1
ATOM 844 C CA . GLN A 1 111 ? -23.248 -1.881 27.342 1.00 80.19 111 GLN A CA 1
ATOM 845 C C . GLN A 1 111 ? -24.219 -2.999 27.732 1.00 80.19 111 GLN A C 1
ATOM 847 O O . GLN A 1 111 ? -25.147 -2.765 28.512 1.00 80.19 111 GLN A O 1
ATOM 852 N N . VAL A 1 112 ? -23.978 -4.221 27.249 1.00 81.44 112 VAL A N 1
ATOM 853 C CA . VAL A 1 112 ? -24.801 -5.390 27.584 1.00 81.44 112 VAL A CA 1
ATOM 854 C C . VAL A 1 112 ? -24.693 -5.736 29.072 1.00 81.44 112 VAL A C 1
ATOM 856 O O . VAL A 1 112 ? -25.714 -6.034 29.697 1.00 81.44 112 VAL A O 1
ATOM 859 N N . SER A 1 113 ? -23.500 -5.662 29.674 1.00 78.69 113 SER A N 1
ATOM 860 C CA . SER A 1 113 ? -23.334 -5.931 31.109 1.00 78.69 113 SER A CA 1
ATOM 861 C C . SER A 1 113 ? -24.014 -4.872 31.983 1.00 78.69 113 SER A C 1
ATOM 863 O O . SER A 1 113 ? -24.756 -5.231 32.893 1.00 78.69 113 SER A O 1
ATOM 865 N N . MET A 1 114 ? -23.872 -3.582 31.656 1.00 79.81 114 MET A N 1
ATOM 866 C CA . MET A 1 114 ? -24.575 -2.483 32.335 1.00 79.81 114 MET A CA 1
ATOM 867 C C . MET A 1 114 ? -26.099 -2.608 32.230 1.00 79.81 114 MET A C 1
ATOM 869 O O . MET A 1 114 ? -26.815 -2.324 33.192 1.00 79.81 114 MET A O 1
ATOM 873 N N . TYR A 1 115 ? -26.614 -3.036 31.072 1.00 84.56 115 TYR A N 1
ATOM 874 C CA . TYR A 1 115 ? -28.045 -3.270 30.889 1.00 84.56 115 TYR A CA 1
ATOM 875 C C . TYR A 1 115 ? -28.550 -4.432 31.756 1.00 84.56 115 TYR A C 1
ATOM 877 O O . TYR A 1 115 ? -29.566 -4.288 32.438 1.00 84.56 115 TYR A O 1
ATOM 885 N N . ARG A 1 116 ? -27.823 -5.559 31.780 1.00 85.88 116 ARG A N 1
ATOM 886 C CA . ARG A 1 116 ? -28.149 -6.715 32.634 1.00 85.88 116 ARG A CA 1
ATOM 887 C C . ARG A 1 116 ? -28.102 -6.359 34.120 1.00 85.88 116 ARG A C 1
ATOM 889 O O . ARG A 1 116 ? -29.024 -6.714 34.851 1.00 85.88 116 ARG A O 1
ATOM 896 N N . GLU A 1 117 ? -27.091 -5.609 34.551 1.00 87.50 117 GLU A N 1
ATOM 897 C CA . GLU A 1 117 ? -26.960 -5.182 35.947 1.00 87.50 117 GLU A CA 1
ATOM 898 C C . GLU A 1 117 ? -28.095 -4.233 36.354 1.00 87.50 117 GLU A C 1
ATOM 900 O O . GLU A 1 117 ? -28.696 -4.394 37.414 1.00 87.50 117 GLU A O 1
ATOM 905 N N . ARG A 1 118 ? -28.490 -3.299 35.474 1.00 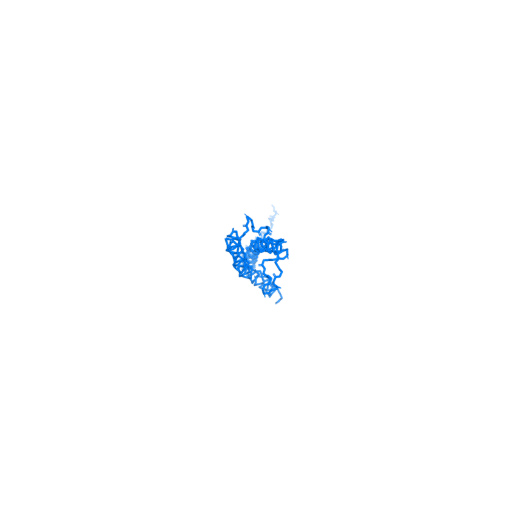87.38 118 ARG A N 1
ATOM 906 C CA . ARG A 1 118 ? -29.677 -2.460 35.708 1.00 87.38 118 ARG A CA 1
ATOM 907 C C . ARG A 1 118 ? -30.950 -3.285 35.879 1.00 87.38 118 ARG A C 1
ATOM 909 O O . ARG A 1 118 ? -31.731 -2.981 36.775 1.00 87.38 118 ARG A O 1
ATOM 916 N N . GLN A 1 119 ? -31.177 -4.303 35.046 1.00 88.88 119 GLN A N 1
ATOM 917 C CA . GLN A 1 119 ? -32.357 -5.163 35.193 1.00 88.88 119 GLN A CA 1
ATOM 918 C C . GLN A 1 119 ? -32.346 -5.932 36.513 1.00 88.88 119 GLN A C 1
ATOM 920 O O . GLN A 1 119 ? -33.384 -6.029 37.166 1.00 88.88 119 GLN A O 1
ATOM 925 N N . ARG A 1 120 ? -31.177 -6.423 36.936 1.00 88.06 120 ARG A N 1
ATOM 926 C CA . ARG A 1 120 ? -31.017 -7.072 38.237 1.00 88.06 120 ARG A CA 1
ATOM 927 C C . ARG A 1 120 ? -31.389 -6.123 39.383 1.00 88.06 120 ARG A C 1
ATOM 929 O O . ARG A 1 120 ? -32.221 -6.490 40.205 1.00 88.06 120 ARG A O 1
ATOM 936 N N . LEU A 1 121 ? -30.855 -4.898 39.392 1.00 86.81 121 LEU A N 1
ATOM 937 C CA . LEU A 1 121 ? -31.146 -3.893 40.426 1.00 86.81 121 LEU A CA 1
ATOM 938 C C . LEU A 1 121 ? -32.633 -3.506 40.479 1.00 86.81 121 LEU A C 1
ATOM 940 O O . LEU A 1 121 ? -33.190 -3.332 41.562 1.00 86.81 121 LEU A O 1
ATOM 944 N N . VAL A 1 122 ? -33.295 -3.390 39.323 1.00 89.62 122 VAL A N 1
ATOM 945 C CA . VAL A 1 122 ? -34.741 -3.107 39.246 1.00 89.62 122 VAL A CA 1
ATOM 946 C C . VAL A 1 122 ? -35.569 -4.281 39.775 1.00 89.62 122 VAL A C 1
ATOM 948 O O . VAL A 1 122 ? -36.538 -4.073 40.498 1.00 89.62 122 VAL A O 1
ATOM 951 N N . ASN A 1 123 ? -35.188 -5.518 39.455 1.00 86.19 123 ASN A N 1
ATOM 952 C CA . ASN A 1 123 ? -35.905 -6.701 39.927 1.00 86.19 123 ASN A CA 1
ATOM 953 C C . ASN A 1 123 ? -35.748 -6.908 41.447 1.00 86.19 123 ASN A C 1
ATOM 955 O O . ASN A 1 123 ? -36.700 -7.275 42.128 1.00 86.19 123 ASN A O 1
ATOM 959 N N . GLU A 1 124 ? -34.565 -6.618 41.995 1.00 81.69 124 GLU A N 1
ATOM 960 C CA . GLU A 1 124 ? -34.276 -6.718 43.433 1.00 81.69 124 GLU A CA 1
ATOM 961 C C . GLU A 1 124 ? -35.022 -5.643 44.248 1.00 81.69 124 GLU A C 1
ATOM 963 O O . GLU A 1 124 ? -35.529 -5.923 45.332 1.00 81.69 124 GLU A O 1
ATO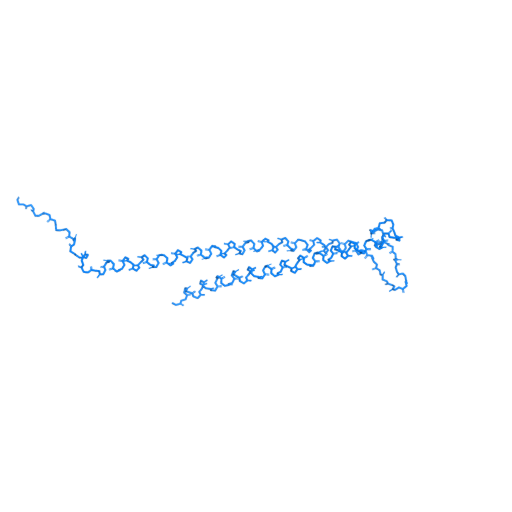M 968 N N . SER A 1 125 ? -35.181 -4.436 43.692 1.00 71.38 125 SER A N 1
ATOM 969 C CA . SER A 1 125 ? -35.965 -3.349 44.305 1.00 71.38 125 SER A CA 1
ATOM 970 C C . SER A 1 125 ? -37.486 -3.495 44.141 1.00 71.38 125 SER A C 1
ATOM 972 O O . SER A 1 125 ? -38.236 -2.933 44.937 1.00 71.38 125 SER A O 1
ATOM 974 N N . GLY A 1 126 ? -37.952 -4.261 43.148 1.00 62.62 126 GLY A N 1
ATOM 975 C CA . GLY A 1 126 ? -39.367 -4.595 42.941 1.00 62.62 126 GLY A CA 1
ATOM 976 C C . GLY A 1 126 ? -39.864 -5.820 43.722 1.00 62.62 126 GLY A C 1
ATOM 977 O O . GLY A 1 126 ? -41.068 -6.078 43.736 1.00 62.62 126 GLY A O 1
ATOM 978 N N . SER A 1 127 ? -38.971 -6.575 44.374 1.00 55.78 127 SER A N 1
ATOM 979 C CA . SER A 1 127 ? -39.353 -7.702 45.230 1.00 55.78 127 SER A CA 1
ATOM 980 C C . SER A 1 127 ? -40.007 -7.199 46.530 1.00 55.78 127 SER A C 1
ATOM 982 O O . SER A 1 127 ? -39.401 -6.389 47.237 1.00 55.78 127 SER A O 1
ATOM 984 N N . PRO A 1 128 ? -41.202 -7.693 46.918 1.00 55.47 128 PRO A N 1
ATOM 985 C CA . PRO A 1 128 ? -41.913 -7.248 48.123 1.00 55.47 128 PRO A CA 1
ATOM 986 C C . PRO A 1 128 ? -41.158 -7.509 49.440 1.00 55.47 128 PRO A C 1
ATOM 988 O O . PRO A 1 128 ? -41.531 -6.963 50.472 1.00 55.47 128 PRO A O 1
ATOM 991 N N . THR A 1 129 ? -40.065 -8.274 49.420 1.00 54.81 129 THR A N 1
ATOM 992 C CA . THR A 1 129 ? -39.191 -8.506 50.581 1.00 54.81 129 THR A CA 1
ATOM 993 C C . THR A 1 129 ? -38.233 -7.350 50.903 1.00 54.81 129 THR A C 1
ATOM 995 O O . THR A 1 129 ? -37.662 -7.335 51.989 1.00 54.81 129 THR A O 1
ATOM 998 N N . ALA A 1 130 ? -38.054 -6.360 50.017 1.00 51.25 130 ALA A N 1
ATOM 999 C CA . ALA A 1 130 ? -37.127 -5.241 50.245 1.00 51.25 130 ALA A CA 1
ATOM 1000 C C . ALA A 1 130 ? -37.721 -4.087 51.083 1.00 51.25 130 ALA A C 1
ATOM 1002 O O . ALA A 1 130 ? -36.980 -3.267 51.628 1.00 51.25 130 ALA A O 1
ATOM 1003 N N . ALA A 1 131 ? -39.050 -4.010 51.216 1.00 49.34 131 ALA A N 1
ATOM 1004 C CA . ALA A 1 131 ? -39.711 -2.981 52.026 1.00 49.34 131 ALA A CA 1
ATOM 1005 C C . ALA A 1 131 ? -39.682 -3.287 53.538 1.00 49.34 131 ALA A C 1
ATOM 1007 O O . ALA A 1 131 ? -39.826 -2.376 54.353 1.00 49.34 131 ALA A O 1
ATOM 1008 N N . GLU A 1 132 ? -39.426 -4.539 53.925 1.00 47.97 132 GLU A N 1
ATOM 1009 C CA . GLU A 1 132 ? -39.463 -5.017 55.315 1.00 47.97 132 GLU A CA 1
ATOM 1010 C C . GLU A 1 132 ? -38.070 -5.020 55.975 1.00 47.97 132 GLU A C 1
ATOM 1012 O O . GLU A 1 132 ? -37.700 -5.913 56.726 1.00 47.97 132 GLU A O 1
ATOM 1017 N N . GLY A 1 133 ? -37.254 -4.013 55.655 1.00 50.19 133 GLY A N 1
ATOM 1018 C CA . GLY A 1 133 ? -35.921 -3.812 56.238 1.00 50.19 133 GLY A CA 1
ATOM 1019 C C . GLY A 1 133 ? -35.644 -2.372 56.672 1.00 50.19 133 GLY A C 1
ATOM 1020 O O . GLY A 1 133 ? -34.515 -2.044 57.032 1.00 50.19 133 GLY A O 1
ATOM 1021 N N . ARG A 1 134 ? -36.645 -1.478 56.627 1.00 49.97 134 ARG A N 1
ATOM 1022 C CA . ARG A 1 134 ? -36.495 -0.096 57.103 1.00 49.97 134 ARG A CA 1
ATOM 1023 C C . ARG A 1 134 ? -36.630 -0.072 58.627 1.00 49.97 134 ARG A C 1
ATOM 1025 O O . ARG A 1 134 ? -37.727 0.022 59.166 1.00 49.97 134 ARG A O 1
ATOM 1032 N N . SER A 1 135 ? -35.479 -0.167 59.284 1.00 47.38 135 SER A N 1
ATOM 1033 C CA . SER A 1 135 ? -35.257 -0.074 60.725 1.00 47.38 135 SER A CA 1
ATOM 1034 C C . SER A 1 135 ? -36.109 1.015 61.384 1.00 47.38 135 SER A C 1
ATOM 1036 O O . SER A 1 135 ? -35.965 2.202 61.085 1.00 47.38 135 SER A O 1
ATOM 1038 N N . THR A 1 136 ? -36.977 0.612 62.308 1.00 59.34 136 THR A N 1
ATOM 1039 C CA . THR A 1 136 ? -37.634 1.510 63.262 1.00 59.34 136 THR A CA 1
ATOM 1040 C C . THR A 1 136 ? -36.589 2.113 64.210 1.00 59.34 136 THR A C 1
ATOM 1042 O O . THR A 1 136 ? -35.746 1.367 64.715 1.00 59.34 136 THR A O 1
ATOM 1045 N N . PRO A 1 137 ? -36.618 3.430 64.486 1.00 61.19 137 PRO A N 1
ATOM 1046 C CA . PRO A 1 137 ? -35.754 4.027 65.500 1.00 61.19 137 PRO A CA 1
ATOM 1047 C C . PRO A 1 137 ? -36.156 3.516 66.897 1.00 61.19 137 PRO A C 1
ATOM 1049 O O . PRO A 1 137 ? -37.346 3.283 67.132 1.00 61.19 137 PRO A O 1
ATOM 1052 N N . PRO A 1 138 ? -35.205 3.323 67.830 1.00 54.41 138 PRO A N 1
ATOM 1053 C CA . PRO A 1 138 ? -35.531 2.835 69.161 1.00 54.41 138 PRO A CA 1
ATOM 1054 C C . PRO A 1 138 ? -36.304 3.914 69.930 1.00 54.41 138 PRO A C 1
ATOM 1056 O O . PRO A 1 138 ? -35.860 5.058 70.034 1.00 54.41 138 PRO A O 1
ATOM 1059 N N . LEU A 1 139 ? -37.468 3.542 70.466 1.00 59.06 139 LEU A N 1
ATOM 1060 C CA . LEU A 1 139 ? -38.188 4.345 71.450 1.00 59.06 139 LEU A CA 1
ATOM 1061 C C . LEU A 1 139 ? -37.442 4.239 72.783 1.00 59.06 139 LEU A C 1
ATOM 1063 O O . LEU A 1 139 ? -37.364 3.161 73.370 1.00 59.06 139 LEU A O 1
ATOM 1067 N N . ALA A 1 140 ? -36.875 5.358 73.229 1.00 53.16 140 ALA A N 1
ATOM 1068 C CA . ALA A 1 140 ? -36.366 5.515 74.583 1.00 53.16 140 ALA A CA 1
ATOM 1069 C C . ALA A 1 140 ? -37.553 5.613 75.558 1.00 53.16 140 ALA A C 1
ATOM 1071 O O . ALA A 1 140 ? -38.453 6.428 75.341 1.00 53.16 140 ALA A O 1
ATOM 1072 N N . PHE A 1 141 ? -37.539 4.786 76.603 1.00 52.28 141 PHE A N 1
ATOM 1073 C CA . PHE A 1 141 ? -38.382 4.906 77.793 1.00 52.28 141 PHE A CA 1
ATOM 1074 C C . PHE A 1 141 ? -37.477 4.923 79.023 1.00 52.28 141 PHE A C 1
ATOM 1076 O O . PHE A 1 141 ? -36.460 4.189 78.993 1.00 52.28 141 PHE A O 1
#

InterPro domains:
  IPR029673 Transmembrane protein 179 [PTHR31872] (2-131)
  IPR059010 Transmembrane protein 179/179B [PF26158] (1-122)

Radius of gyration: 33.24 Å; chains: 1; bounding box: 68×18×114 Å

Organism: Operophtera brumata (NCBI:txid104452)